Protein AF-A0A2V5SGX5-F1 (afdb_monomer)

Foldseek 3Di:
DDPPVVCVVVVVVVVVVVVVVCVVVVVQVVVVPPDPDDLCVVDPCCVCVPPPDDDDDDDPPDPPDDPVVVVVVCVVVVNPDDDDGDDD

Radius of gyration: 22.96 Å; Cα contacts (8 Å, |Δi|>4): 29; chains: 1; bounding box: 53×27×61 Å

Nearest PDB structures (foldseek):
  8k9e-assembly1_D  TM=9.408E-01  e=2.079E-03  Chloroflexus aurantiacus J-10-fl

pLDDT: mean 91.77, std 6.59, range [55.44, 98.56]

Sequence (88 aa):
FFTVPAFFPVMFELTVLFGAFAAFFAMLTMNGLPRWYHPMFNWERFTRATNDGFFLAIEARDPRFTETGVRELLEKSGGQHITIVHED

Mean predicted ali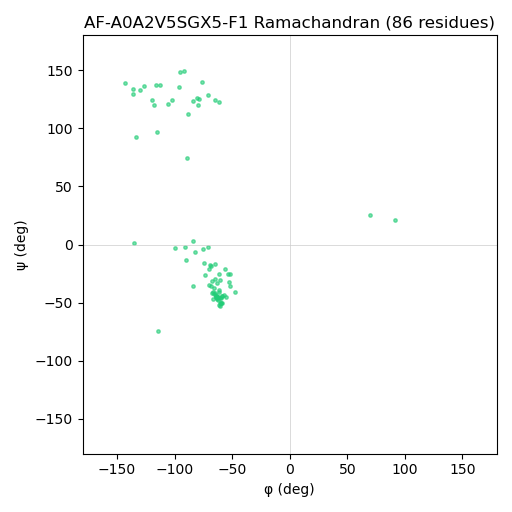gned error: 5.52 Å

Structure (mmCIF, N/CA/C/O backbone):
data_AF-A0A2V5SGX5-F1
#
_entry.id   AF-A0A2V5SGX5-F1
#
loop_
_atom_site.group_PDB
_atom_site.id
_atom_site.type_symbol
_atom_site.label_atom_id
_atom_site.label_alt_id
_atom_site.label_comp_id
_atom_site.label_asym_id
_atom_site.label_entity_id
_atom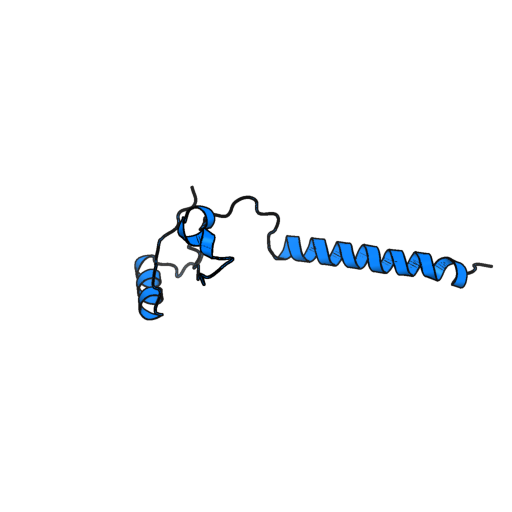_site.label_seq_id
_atom_site.pdbx_PDB_ins_code
_atom_site.Cartn_x
_atom_site.Cartn_y
_atom_site.Cartn_z
_atom_site.occupancy
_atom_site.B_iso_or_equiv
_atom_site.auth_seq_id
_atom_site.auth_comp_id
_atom_site.auth_asym_id
_atom_site.auth_atom_id
_atom_site.pdbx_PDB_model_num
ATOM 1 N N . PHE A 1 1 ? 33.537 -5.154 -35.358 1.00 55.44 1 PHE A N 1
ATOM 2 C CA . PHE A 1 1 ? 33.243 -3.846 -34.736 1.00 55.44 1 PHE A CA 1
ATOM 3 C C . PHE A 1 1 ? 31.823 -3.926 -34.181 1.00 55.44 1 PHE A C 1
ATOM 5 O O . PHE A 1 1 ? 30.943 -4.314 -34.938 1.00 55.44 1 PHE A O 1
ATOM 12 N N . PHE A 1 2 ? 31.595 -3.686 -32.886 1.00 73.31 2 PHE A N 1
ATOM 13 C CA . PHE A 1 2 ? 30.248 -3.746 -32.295 1.00 73.31 2 PHE A CA 1
ATOM 14 C C . PHE A 1 2 ? 29.470 -2.463 -32.623 1.00 73.31 2 PHE A C 1
ATOM 16 O O . PHE A 1 2 ? 29.942 -1.365 -32.337 1.00 73.31 2 PHE A O 1
ATOM 23 N N . THR A 1 3 ? 28.280 -2.582 -33.215 1.00 81.31 3 THR A N 1
ATOM 24 C CA . THR A 1 3 ? 27.421 -1.438 -33.564 1.00 81.31 3 THR A CA 1
ATOM 25 C C . THR A 1 3 ? 26.487 -1.088 -32.406 1.00 81.31 3 THR A C 1
ATOM 27 O O . THR A 1 3 ? 25.291 -1.364 -32.457 1.00 81.31 3 THR A O 1
ATOM 30 N N . VAL A 1 4 ? 27.029 -0.465 -31.356 1.00 82.25 4 VAL A N 1
ATOM 31 C CA . VAL A 1 4 ? 26.264 0.019 -30.185 1.00 82.25 4 VAL A CA 1
ATOM 32 C C . VAL A 1 4 ? 24.995 0.813 -30.564 1.00 82.25 4 VAL A C 1
ATOM 34 O O . VAL A 1 4 ? 23.953 0.542 -29.968 1.00 82.25 4 VAL A O 1
ATOM 37 N N . PRO A 1 5 ? 24.998 1.702 -31.584 1.00 88.44 5 PRO A N 1
ATOM 38 C CA . PRO A 1 5 ? 23.788 2.433 -31.978 1.00 88.44 5 PRO A CA 1
ATOM 39 C C . PRO A 1 5 ? 22.622 1.541 -32.427 1.00 88.44 5 PRO A C 1
ATOM 41 O O . PRO A 1 5 ? 21.469 1.898 -32.214 1.00 88.44 5 PRO A O 1
ATOM 44 N N . ALA A 1 6 ? 22.900 0.367 -33.007 1.00 89.25 6 ALA A N 1
ATOM 45 C CA . ALA A 1 6 ? 21.858 -0.557 -33.455 1.00 89.25 6 ALA A CA 1
ATOM 46 C C . ALA A 1 6 ? 21.160 -1.277 -32.284 1.00 89.25 6 ALA A C 1
ATOM 48 O O . ALA A 1 6 ? 20.001 -1.660 -32.405 1.00 89.25 6 ALA A O 1
ATOM 49 N N . PHE A 1 7 ? 21.844 -1.440 -31.146 1.00 90.88 7 PHE A N 1
ATOM 50 C CA . PHE A 1 7 ? 21.298 -2.101 -29.953 1.00 90.88 7 PHE A CA 1
ATOM 51 C C . PHE A 1 7 ? 20.592 -1.137 -28.993 1.00 90.88 7 PHE A C 1
ATOM 53 O O . PHE A 1 7 ? 19.877 -1.586 -28.098 1.00 90.88 7 PHE A O 1
ATOM 60 N N . PHE A 1 8 ? 20.775 0.175 -29.167 1.00 92.75 8 PHE A N 1
ATOM 61 C CA . PHE A 1 8 ? 20.224 1.192 -28.272 1.00 92.75 8 PHE A CA 1
ATOM 62 C C . PHE A 1 8 ? 18.699 1.092 -28.081 1.00 92.75 8 PHE A C 1
ATOM 64 O O . PHE A 1 8 ? 18.278 1.110 -26.924 1.00 92.75 8 PHE A O 1
ATOM 71 N N . PRO A 1 9 ? 17.870 0.902 -29.135 1.00 94.19 9 PRO A N 1
ATOM 72 C CA . PRO A 1 9 ? 16.427 0.751 -28.948 1.00 94.19 9 PRO A CA 1
ATOM 73 C C . PRO A 1 9 ? 16.079 -0.437 -28.045 1.00 94.19 9 PRO A C 1
ATOM 75 O O . PRO A 1 9 ? 15.299 -0.296 -27.115 1.00 94.19 9 PRO A O 1
ATOM 78 N N . VAL A 1 10 ? 16.726 -1.590 -28.244 1.00 95.19 10 VAL A N 1
ATOM 79 C CA . VAL A 1 10 ? 16.470 -2.797 -27.439 1.00 95.19 10 VAL A CA 1
ATOM 80 C C . VAL A 1 10 ? 16.893 -2.600 -25.982 1.00 95.19 10 VAL A C 1
ATOM 82 O O . VAL A 1 10 ? 16.164 -2.980 -25.071 1.00 95.19 10 VAL A O 1
ATOM 85 N N . MET A 1 11 ? 18.057 -1.989 -25.749 1.00 95.69 11 MET A N 1
ATOM 86 C CA . MET A 1 11 ? 18.550 -1.716 -24.395 1.00 95.69 11 MET A CA 1
ATOM 87 C C . MET A 1 11 ? 17.634 -0.747 -23.643 1.00 95.69 11 MET A C 1
ATOM 89 O O . MET A 1 11 ? 17.329 -0.991 -22.478 1.00 95.69 11 MET A O 1
ATOM 93 N N . PHE A 1 12 ? 17.172 0.315 -24.311 1.00 95.38 12 PHE A N 1
ATOM 94 C CA . PHE A 1 12 ? 16.221 1.267 -23.742 1.00 95.38 12 PHE A CA 1
ATOM 95 C C . PHE A 1 12 ? 14.925 0.570 -23.314 1.00 95.38 12 PHE A C 1
ATOM 97 O O . PHE A 1 12 ? 14.520 0.696 -22.158 1.00 95.38 12 PHE A O 1
ATOM 104 N N . GLU A 1 13 ? 14.326 -0.223 -24.206 1.00 97.50 13 GLU A N 1
ATOM 105 C CA . GLU A 1 13 ? 13.088 -0.951 -23.910 1.00 97.50 13 GLU A CA 1
ATOM 106 C C . GLU A 1 13 ? 13.267 -1.936 -22.748 1.00 97.50 13 GLU A C 1
ATOM 108 O O . GLU A 1 13 ? 12.414 -2.010 -21.868 1.00 97.50 13 GLU A O 1
ATOM 113 N N . LEU A 1 14 ? 14.398 -2.649 -22.670 1.00 98.00 14 LEU A N 1
ATOM 114 C CA . LEU A 1 14 ? 14.683 -3.546 -21.545 1.00 98.00 14 LEU A CA 1
ATOM 115 C C . LEU A 1 14 ? 14.828 -2.791 -20.221 1.00 98.00 14 LEU A C 1
ATOM 117 O O . LEU A 1 14 ? 14.310 -3.243 -19.202 1.00 98.00 14 LEU A O 1
ATOM 121 N N . THR A 1 15 ? 15.499 -1.637 -20.214 1.00 97.88 15 THR A N 1
ATOM 122 C CA . THR A 1 15 ? 15.603 -0.802 -19.011 1.00 97.88 15 THR A CA 1
ATOM 123 C C . THR A 1 15 ? 14.231 -0.315 -18.553 1.00 97.88 15 THR A C 1
ATOM 125 O O . THR A 1 15 ? 13.928 -0.405 -17.363 1.00 97.88 15 THR A O 1
ATOM 128 N N . VAL A 1 16 ? 13.387 0.157 -19.475 1.00 98.31 16 VAL A N 1
ATOM 129 C CA . VAL A 1 16 ? 12.022 0.597 -19.153 1.00 98.31 16 VAL A CA 1
ATOM 130 C C . VAL A 1 16 ? 11.179 -0.575 -18.651 1.00 98.31 16 VAL A C 1
ATOM 132 O O . VAL A 1 16 ? 10.526 -0.453 -17.615 1.00 98.31 16 VAL A O 1
ATOM 135 N N . LEU A 1 17 ? 11.239 -1.728 -19.321 1.00 98.31 17 LEU A N 1
ATOM 136 C CA . LEU A 1 17 ? 10.496 -2.931 -18.953 1.00 98.31 17 LEU A CA 1
ATOM 137 C C . LEU A 1 17 ? 10.869 -3.423 -17.549 1.00 98.31 17 LEU A C 1
ATOM 139 O O . LEU A 1 17 ? 9.991 -3.640 -16.712 1.00 98.31 17 LEU A O 1
ATOM 143 N N . PHE A 1 18 ? 12.166 -3.564 -17.261 1.00 98.38 18 PHE A N 1
ATOM 144 C CA . PHE A 1 18 ? 12.624 -3.989 -15.939 1.00 98.38 18 PHE A CA 1
ATOM 145 C C . PHE A 1 18 ? 12.354 -2.934 -14.868 1.00 98.38 18 PHE A C 1
ATOM 147 O O . PHE A 1 18 ? 11.988 -3.297 -13.753 1.00 98.38 18 PHE A O 1
ATOM 154 N N . GLY A 1 19 ? 12.467 -1.645 -15.199 1.00 98.56 19 GLY A N 1
ATOM 155 C CA . GLY A 1 19 ? 12.099 -0.555 -14.298 1.00 98.56 19 GLY A CA 1
ATOM 156 C C . GLY A 1 19 ? 10.619 -0.594 -13.914 1.00 98.56 19 GLY A C 1
ATOM 157 O O . GLY A 1 19 ? 10.289 -0.515 -12.732 1.00 98.56 19 GLY A O 1
ATOM 158 N N . ALA A 1 20 ? 9.729 -0.790 -14.891 1.00 98.56 20 ALA A N 1
ATOM 159 C CA . ALA A 1 20 ? 8.291 -0.893 -14.665 1.00 98.56 20 ALA A CA 1
ATOM 160 C C . ALA A 1 20 ? 7.930 -2.111 -13.801 1.00 98.56 20 ALA A C 1
ATOM 162 O O . ALA A 1 20 ? 7.184 -1.971 -12.830 1.00 98.56 20 ALA A O 1
ATOM 163 N N . PHE A 1 21 ? 8.495 -3.288 -14.093 1.00 98.56 21 PHE A N 1
ATOM 164 C CA . PHE A 1 21 ? 8.269 -4.479 -13.271 1.00 98.56 21 PHE A CA 1
ATOM 165 C C . PHE A 1 21 ? 8.819 -4.319 -11.856 1.00 98.56 21 PHE A C 1
ATOM 167 O O . PHE A 1 21 ? 8.116 -4.630 -10.897 1.00 98.56 21 PHE A O 1
ATOM 174 N N . ALA A 1 22 ? 10.041 -3.805 -11.704 1.00 98.06 22 ALA A N 1
ATOM 175 C CA . ALA A 1 22 ? 10.628 -3.574 -10.391 1.00 98.06 22 ALA A CA 1
ATOM 176 C C . ALA A 1 22 ? 9.767 -2.613 -9.563 1.00 98.06 22 ALA A C 1
ATOM 178 O O . ALA A 1 22 ? 9.452 -2.923 -8.419 1.00 98.06 22 ALA A O 1
ATOM 179 N N . ALA A 1 23 ? 9.320 -1.495 -10.146 1.00 98.12 23 ALA A N 1
ATOM 180 C CA . ALA A 1 23 ? 8.445 -0.542 -9.469 1.00 98.12 23 ALA A CA 1
ATOM 181 C C . ALA A 1 23 ? 7.095 -1.167 -9.078 1.00 98.12 23 ALA A C 1
ATOM 183 O O . ALA A 1 23 ? 6.651 -1.011 -7.940 1.00 98.12 23 ALA A O 1
ATOM 184 N N . PHE A 1 24 ? 6.466 -1.911 -9.992 1.00 98.19 24 PHE A N 1
ATOM 185 C CA . PHE A 1 24 ? 5.197 -2.591 -9.742 1.00 98.19 24 PHE A CA 1
ATOM 186 C C . PHE A 1 24 ? 5.311 -3.613 -8.603 1.00 98.19 24 PHE A C 1
ATOM 188 O O . PHE A 1 24 ? 4.564 -3.539 -7.628 1.00 98.19 24 PHE A O 1
ATOM 195 N N . PHE A 1 25 ? 6.278 -4.532 -8.675 1.00 97.94 25 PHE A N 1
ATOM 196 C CA . PHE A 1 25 ? 6.445 -5.574 -7.659 1.00 97.94 25 PHE A CA 1
ATOM 197 C C . PHE A 1 25 ? 6.956 -5.026 -6.323 1.00 97.94 25 PHE A C 1
ATOM 199 O O . PHE A 1 25 ? 6.529 -5.509 -5.271 1.00 97.94 25 PHE A O 1
ATOM 206 N N . ALA A 1 26 ? 7.816 -4.003 -6.334 1.00 97.88 26 ALA A N 1
ATOM 207 C CA . ALA A 1 26 ? 8.257 -3.333 -5.115 1.00 97.88 26 ALA A CA 1
ATOM 208 C C . ALA A 1 26 ? 7.082 -2.662 -4.401 1.00 97.88 26 ALA A C 1
ATOM 210 O O . ALA A 1 26 ? 6.903 -2.876 -3.206 1.00 97.88 26 ALA A O 1
ATOM 211 N N . MET A 1 27 ? 6.240 -1.920 -5.130 1.00 98.00 27 MET A N 1
ATOM 212 C CA . MET A 1 27 ? 5.052 -1.280 -4.563 1.00 98.00 27 MET A CA 1
ATOM 213 C C . MET A 1 27 ? 4.107 -2.307 -3.934 1.00 98.00 27 MET A C 1
ATOM 215 O O . MET A 1 27 ? 3.653 -2.103 -2.810 1.00 98.00 27 MET A O 1
ATOM 219 N N . LEU A 1 28 ? 3.859 -3.436 -4.608 1.00 97.50 28 LEU A N 1
ATOM 220 C CA . LEU A 1 28 ? 3.038 -4.507 -4.043 1.00 97.50 28 LEU A CA 1
ATOM 221 C C . LEU A 1 28 ? 3.656 -5.066 -2.757 1.00 97.50 28 LEU A C 1
ATOM 223 O O . LEU A 1 28 ? 2.999 -5.082 -1.720 1.00 97.50 28 LEU A O 1
ATOM 227 N N . THR A 1 29 ? 4.935 -5.444 -2.798 1.00 96.06 29 THR A N 1
ATOM 228 C CA . THR A 1 29 ? 5.617 -6.086 -1.663 1.00 96.06 29 THR A CA 1
ATOM 229 C C . THR A 1 29 ? 5.715 -5.153 -0.458 1.00 96.06 29 THR A C 1
ATOM 231 O O . THR A 1 29 ? 5.421 -5.556 0.664 1.00 96.06 29 THR A O 1
ATOM 234 N N . MET A 1 30 ? 6.087 -3.890 -0.679 1.00 97.19 30 MET A N 1
ATOM 235 C CA . MET A 1 30 ? 6.242 -2.896 0.386 1.00 97.19 30 MET A CA 1
ATOM 236 C C . MET A 1 30 ? 4.909 -2.523 1.038 1.00 97.19 30 MET A C 1
ATOM 238 O O . MET A 1 30 ? 4.878 -2.262 2.236 1.00 97.19 30 MET A O 1
ATOM 242 N N . ASN A 1 31 ? 3.810 -2.549 0.280 1.00 95.56 31 ASN A N 1
ATOM 243 C CA . ASN A 1 31 ? 2.464 -2.349 0.820 1.00 95.56 31 ASN A CA 1
ATOM 244 C C . ASN A 1 31 ? 1.847 -3.636 1.403 1.00 95.56 31 ASN A C 1
ATOM 246 O O . ASN A 1 31 ? 0.692 -3.621 1.823 1.00 95.56 31 ASN A O 1
ATOM 250 N N . GLY A 1 32 ? 2.580 -4.758 1.424 1.00 93.44 32 GLY A N 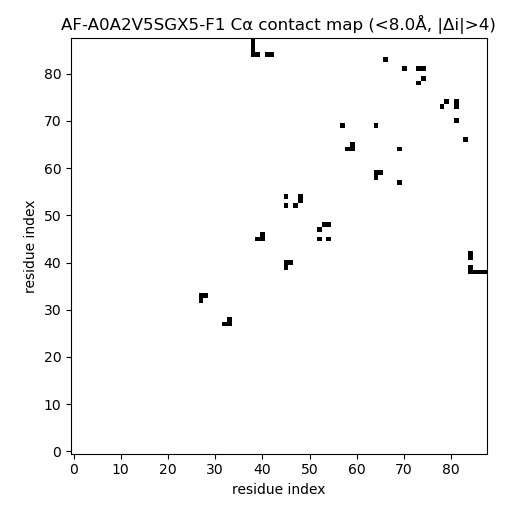1
ATOM 251 C CA . GLY A 1 32 ? 2.080 -6.037 1.934 1.00 93.44 32 GLY A CA 1
ATOM 252 C C . GLY A 1 32 ? 1.002 -6.680 1.054 1.00 93.44 32 GLY A C 1
ATOM 253 O O . GLY A 1 32 ? 0.172 -7.437 1.553 1.00 93.44 32 GLY A O 1
ATOM 254 N N . LEU A 1 33 ? 0.992 -6.369 -0.243 1.00 95.06 33 LEU A N 1
ATOM 255 C CA . LEU A 1 33 ? 0.126 -6.970 -1.255 1.00 95.06 33 LEU A CA 1
ATOM 256 C C . LEU A 1 33 ? 0.865 -8.118 -1.975 1.00 95.06 33 LEU A C 1
ATOM 258 O O . LEU A 1 33 ? 2.079 -8.033 -2.167 1.00 95.06 33 LEU A O 1
ATOM 262 N N . PRO A 1 34 ? 0.168 -9.171 -2.442 1.00 91.44 34 PRO A N 1
ATOM 263 C CA . PRO A 1 34 ? -1.278 -9.385 -2.401 1.00 91.44 34 PRO A CA 1
ATOM 264 C C . PRO A 1 34 ? -1.749 -9.903 -1.037 1.00 91.44 34 PRO A C 1
ATOM 266 O O . PRO A 1 34 ? -1.298 -10.940 -0.555 1.00 91.44 34 PRO A O 1
ATOM 269 N N . ARG A 1 35 ? -2.717 -9.207 -0.439 1.00 90.88 35 ARG A N 1
ATOM 270 C CA . ARG A 1 35 ? -3.382 -9.632 0.793 1.00 90.88 35 ARG A CA 1
ATOM 271 C C . ARG A 1 35 ? -4.844 -9.914 0.487 1.00 90.88 35 ARG A C 1
ATOM 273 O O . ARG A 1 35 ? -5.656 -9.000 0.423 1.00 90.88 35 ARG A O 1
ATOM 280 N N . TRP A 1 36 ? -5.155 -11.188 0.267 1.00 88.50 36 TRP A N 1
ATOM 281 C CA . TRP A 1 36 ? -6.497 -11.635 -0.124 1.00 88.50 36 TRP A CA 1
ATOM 282 C C . TRP A 1 36 ? -7.548 -11.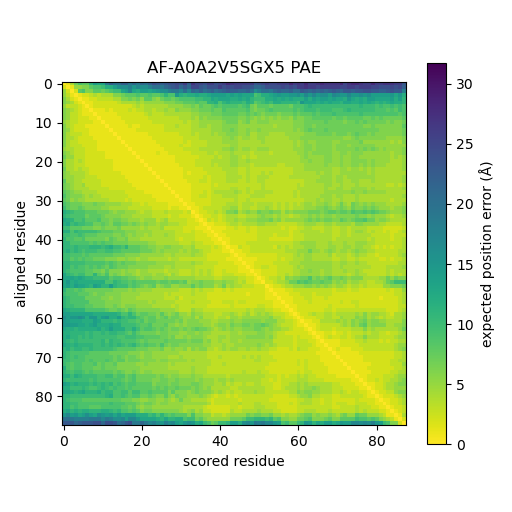387 0.957 1.00 88.50 36 TRP A C 1
ATOM 284 O O . TRP A 1 36 ? -8.711 -11.163 0.640 1.00 88.50 36 TRP A O 1
ATOM 294 N N . TYR A 1 37 ? -7.131 -11.404 2.224 1.00 90.75 37 TYR A N 1
ATOM 295 C CA . TYR A 1 37 ? -8.005 -11.176 3.363 1.00 90.75 37 TYR A CA 1
ATOM 296 C C . TYR A 1 37 ? -7.359 -10.245 4.393 1.00 90.75 37 TYR A C 1
ATOM 298 O O . TYR A 1 37 ? -6.189 -10.395 4.767 1.00 90.75 37 TYR A O 1
ATOM 306 N N . HIS A 1 38 ? -8.142 -9.271 4.850 1.00 90.88 38 HIS A N 1
ATOM 307 C CA . HIS A 1 38 ? -7.798 -8.350 5.922 1.00 90.88 38 HIS A CA 1
ATOM 308 C C . HIS A 1 38 ? -8.960 -8.326 6.931 1.00 90.88 38 HIS A C 1
ATOM 310 O O . HIS A 1 38 ? -10.091 -8.141 6.486 1.00 90.88 38 HIS A O 1
ATOM 316 N N . PRO A 1 39 ? -8.723 -8.425 8.258 1.00 91.25 39 PRO A N 1
ATOM 317 C CA . PRO A 1 39 ? -9.793 -8.473 9.270 1.00 91.25 39 PRO A CA 1
ATOM 318 C C . PRO A 1 39 ? -10.811 -7.327 9.176 1.00 91.25 39 PRO A C 1
ATOM 320 O O . PRO A 1 39 ? -11.996 -7.509 9.412 1.00 91.25 39 PRO A O 1
ATOM 323 N N . MET A 1 40 ? -10.365 -6.143 8.744 1.00 90.75 40 MET A N 1
ATOM 324 C CA . MET A 1 40 ? -11.228 -4.983 8.454 1.00 90.75 40 MET A CA 1
ATOM 325 C C . MET A 1 40 ? -12.400 -5.275 7.50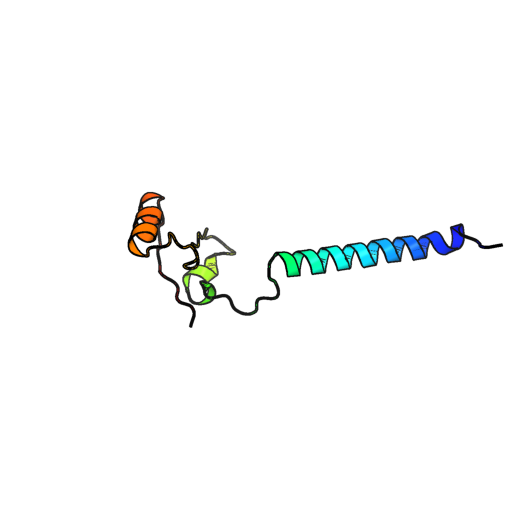2 1.00 90.75 40 MET A C 1
ATOM 327 O O . MET A 1 40 ? -13.409 -4.578 7.571 1.00 90.75 40 MET A O 1
ATOM 331 N N . PHE A 1 41 ? -12.301 -6.291 6.640 1.00 90.38 41 PHE A N 1
ATOM 332 C CA . PHE A 1 41 ? -13.390 -6.689 5.748 1.00 90.38 41 PHE A CA 1
ATOM 333 C C . PHE A 1 41 ? -14.594 -7.296 6.488 1.00 90.38 41 PHE A C 1
ATOM 335 O O . PHE A 1 41 ? -15.692 -7.271 5.941 1.00 90.38 41 PHE A O 1
ATOM 342 N N . ASN A 1 42 ? -14.430 -7.752 7.735 1.00 89.50 42 ASN A N 1
ATOM 343 C CA . ASN A 1 42 ? -15.533 -8.254 8.565 1.00 89.50 42 ASN A CA 1
ATOM 344 C C . ASN A 1 42 ? -16.507 -7.163 9.006 1.00 89.50 42 ASN A C 1
ATOM 346 O O . ASN A 1 42 ? -17.626 -7.444 9.434 1.00 89.50 42 ASN A O 1
ATOM 350 N N . TRP A 1 43 ? -16.096 -5.899 8.924 1.00 90.56 43 TRP A N 1
ATOM 351 C CA . TRP A 1 43 ? -16.951 -4.796 9.309 1.00 90.56 43 TRP A CA 1
ATOM 352 C C . TRP A 1 43 ? -17.800 -4.336 8.126 1.00 90.56 43 TRP A C 1
ATOM 354 O O . TRP A 1 43 ? -17.292 -3.735 7.184 1.00 90.56 43 TRP A O 1
ATOM 364 N N . GLU A 1 44 ? -19.117 -4.541 8.199 1.00 88.44 44 GLU A N 1
ATOM 365 C CA . GLU A 1 44 ? -20.061 -4.222 7.114 1.00 88.44 44 GLU A CA 1
ATOM 366 C C . GLU A 1 44 ? -19.928 -2.777 6.589 1.00 88.44 44 GLU A C 1
ATOM 368 O O . GLU A 1 44 ? -20.011 -2.519 5.385 1.00 88.44 44 GLU A O 1
ATOM 373 N N . ARG A 1 45 ? -19.638 -1.817 7.479 1.00 88.88 45 ARG A N 1
ATOM 374 C CA . ARG A 1 45 ? -19.452 -0.404 7.108 1.00 88.88 45 ARG A CA 1
ATOM 375 C C . ARG A 1 45 ? -18.177 -0.142 6.312 1.00 88.88 45 ARG A C 1
ATOM 377 O O . ARG A 1 45 ? -18.125 0.867 5.613 1.00 88.88 45 ARG A O 1
ATOM 384 N N . PHE A 1 46 ? -17.181 -1.023 6.376 1.00 92.06 46 PHE A N 1
ATOM 385 C CA . PHE A 1 46 ? -15.917 -0.873 5.657 1.00 92.06 46 PHE A CA 1
ATOM 386 C C . PHE A 1 46 ? -16.089 -0.924 4.130 1.00 92.06 46 PHE A C 1
ATOM 388 O O . PHE A 1 46 ? -15.252 -0.402 3.401 1.00 92.06 46 PHE A O 1
ATOM 395 N N . THR A 1 47 ? -17.221 -1.426 3.628 1.00 91.06 47 THR A N 1
ATOM 396 C CA . THR A 1 47 ? -17.614 -1.309 2.209 1.00 91.06 47 THR A CA 1
ATOM 397 C C . THR A 1 47 ? -17.609 0.137 1.690 1.00 91.06 47 THR A C 1
ATOM 399 O O . THR A 1 47 ? -17.396 0.370 0.502 1.00 91.06 47 THR A O 1
ATOM 402 N N . ARG A 1 48 ? -17.780 1.126 2.577 1.00 91.88 48 ARG A N 1
ATOM 403 C CA . ARG A 1 48 ? -17.743 2.561 2.255 1.00 91.88 48 ARG A CA 1
ATOM 404 C C . ARG A 1 48 ? -16.333 3.156 2.188 1.00 91.88 48 ARG A C 1
ATOM 406 O O . ARG A 1 48 ? -16.201 4.309 1.782 1.00 91.88 48 ARG A O 1
ATOM 413 N N . ALA A 1 49 ? -15.286 2.405 2.547 1.00 92.19 49 ALA A N 1
ATOM 414 C CA . ALA A 1 49 ? -13.906 2.906 2.639 1.00 92.19 49 ALA A CA 1
ATOM 415 C C . ALA A 1 49 ? -13.337 3.427 1.313 1.00 92.19 49 ALA A C 1
ATOM 417 O O . ALA A 1 49 ? -12.454 4.278 1.316 1.00 92.19 49 ALA A O 1
ATOM 418 N N . THR A 1 50 ? -13.847 2.945 0.181 1.00 93.00 50 THR A N 1
ATOM 419 C CA . THR A 1 50 ? -13.414 3.381 -1.158 1.00 93.00 50 THR A CA 1
ATOM 420 C C . THR A 1 50 ? -14.367 4.399 -1.792 1.00 93.00 50 THR A C 1
ATOM 422 O O . THR A 1 50 ? -14.098 4.876 -2.889 1.00 93.00 50 THR A O 1
ATOM 425 N N . ASN A 1 51 ? -15.481 4.732 -1.135 1.00 91.44 51 ASN A N 1
ATOM 426 C CA . ASN A 1 51 ? -16.510 5.595 -1.710 1.00 91.44 51 ASN A CA 1
ATOM 427 C C . ASN A 1 51 ? -16.632 6.922 -0.951 1.00 91.44 51 ASN A C 1
ATOM 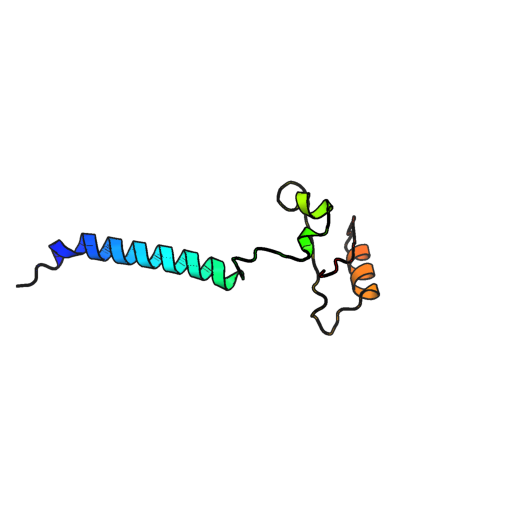429 O O . ASN A 1 51 ? -16.188 7.957 -1.436 1.00 91.44 51 ASN A O 1
ATOM 433 N N . ASP A 1 52 ? -17.224 6.893 0.244 1.00 91.25 52 ASP A N 1
ATOM 434 C CA . ASP A 1 52 ? -17.681 8.093 0.951 1.00 91.25 52 ASP A CA 1
ATOM 435 C C . ASP A 1 52 ? -17.326 8.121 2.449 1.00 91.25 52 ASP A C 1
ATOM 437 O O . ASP A 1 52 ? -17.683 9.069 3.149 1.00 91.25 52 ASP A O 1
ATOM 441 N N . GLY A 1 53 ? -16.633 7.099 2.963 1.00 87.88 53 GLY A N 1
ATOM 442 C CA . GLY A 1 53 ? -16.241 7.007 4.369 1.00 87.88 53 GLY A CA 1
ATOM 443 C C . GLY A 1 53 ? -14.733 7.119 4.588 1.00 87.88 53 GLY A C 1
ATOM 444 O O . GLY A 1 53 ? -13.948 6.475 3.897 1.00 87.88 53 GLY A O 1
ATOM 445 N N . PHE A 1 54 ? -14.335 7.877 5.612 1.00 91.94 54 PHE A N 1
ATOM 446 C CA . PHE A 1 54 ? -12.973 7.859 6.147 1.00 91.94 54 PHE A CA 1
ATOM 447 C C . PHE A 1 54 ? -12.901 6.920 7.346 1.00 91.94 54 PHE A C 1
ATOM 449 O O . PHE A 1 54 ? -13.762 6.953 8.226 1.00 91.94 54 PHE A O 1
ATOM 456 N N . PHE A 1 55 ? -11.856 6.100 7.382 1.00 93.19 55 PHE A N 1
ATOM 457 C CA . PHE A 1 55 ? -11.668 5.078 8.401 1.00 93.19 55 PHE A CA 1
ATOM 458 C C . PHE A 1 55 ? -10.298 5.240 9.046 1.00 93.19 55 PHE A C 1
ATOM 460 O O . PHE A 1 55 ? -9.299 5.444 8.360 1.00 93.19 55 PHE A O 1
ATOM 467 N N . LEU A 1 56 ? -10.265 5.128 10.370 1.00 93.00 56 LEU A N 1
ATOM 468 C CA . LEU A 1 56 ? -9.044 5.069 11.157 1.00 93.00 56 LEU A CA 1
ATOM 469 C C . LEU A 1 56 ? -9.047 3.738 11.904 1.00 93.00 56 LEU A C 1
ATOM 471 O O . LEU A 1 56 ? -9.998 3.436 12.622 1.00 93.00 56 LEU A O 1
ATOM 475 N N . ALA A 1 57 ? -7.994 2.951 11.715 1.00 92.25 57 ALA A N 1
ATOM 476 C CA . ALA A 1 57 ? -7.803 1.680 12.395 1.00 92.25 57 ALA A CA 1
ATOM 477 C C . ALA A 1 57 ? -6.558 1.766 13.275 1.00 92.25 57 ALA A C 1
ATOM 479 O O . ALA A 1 57 ? -5.532 2.307 12.862 1.00 92.25 57 ALA A O 1
ATOM 480 N N . ILE A 1 58 ? -6.661 1.232 14.488 1.00 93.50 58 ILE A N 1
ATOM 481 C CA . ILE A 1 58 ? -5.540 1.083 15.413 1.00 93.50 58 ILE A CA 1
ATOM 482 C C . ILE A 1 58 ? -5.379 -0.414 15.650 1.00 93.50 58 ILE A C 1
ATOM 484 O O . ILE A 1 58 ? -6.315 -1.075 16.097 1.00 93.50 58 ILE A O 1
ATOM 488 N N . GLU A 1 59 ? -4.212 -0.952 15.308 1.00 91.56 59 GLU A N 1
ATOM 489 C CA . GLU A 1 59 ? -3.933 -2.374 15.484 1.00 91.56 59 GLU A CA 1
ATOM 490 C C . GLU A 1 59 ? -3.658 -2.707 16.954 1.00 91.56 59 GLU A C 1
ATOM 492 O O . GLU A 1 59 ? -2.919 -2.003 17.642 1.00 91.56 59 GLU A O 1
ATOM 497 N N . ALA A 1 60 ? -4.174 -3.850 17.410 1.00 90.50 60 ALA A N 1
ATOM 498 C CA . ALA A 1 60 ? -3.965 -4.342 18.773 1.00 90.50 60 ALA A CA 1
ATOM 499 C C . ALA A 1 60 ? -2.527 -4.829 19.056 1.00 90.50 60 ALA A C 1
ATOM 501 O O . ALA A 1 60 ? -2.219 -5.239 20.170 1.00 90.50 60 ALA A O 1
ATOM 502 N N . ARG A 1 61 ? -1.637 -4.806 18.052 1.00 88.38 61 ARG A N 1
ATOM 503 C CA . ARG A 1 61 ? -0.234 -5.242 18.170 1.00 88.38 61 ARG A CA 1
ATOM 504 C C . ARG A 1 61 ? 0.649 -4.249 18.934 1.00 88.38 61 ARG A C 1
ATOM 506 O O . ARG A 1 61 ? 1.755 -4.613 19.326 1.00 88.38 61 ARG A O 1
ATOM 513 N N . ASP A 1 62 ? 0.197 -3.009 19.125 1.00 91.00 62 ASP A N 1
ATOM 514 C CA . ASP A 1 62 ? 0.929 -1.998 19.895 1.00 91.00 62 ASP A CA 1
ATOM 515 C C . ASP A 1 62 ? 0.916 -2.349 21.402 1.00 91.00 62 ASP A C 1
ATOM 517 O O . ASP A 1 62 ? -0.161 -2.540 21.967 1.00 91.00 62 ASP A O 1
ATOM 521 N N . PRO A 1 63 ? 2.068 -2.380 22.104 1.00 90.88 63 PRO A N 1
ATOM 522 C CA . PRO A 1 63 ? 2.125 -2.593 23.555 1.00 90.88 63 PRO A CA 1
ATOM 523 C C . PRO A 1 63 ? 1.304 -1.605 24.399 1.00 90.88 63 PRO A C 1
ATOM 525 O O . PRO A 1 63 ? 1.008 -1.886 25.558 1.00 90.88 63 PRO A O 1
ATOM 528 N N . ARG A 1 64 ? 0.976 -0.426 23.859 1.00 90.12 64 ARG A N 1
ATOM 529 C CA . ARG A 1 64 ? 0.147 0.595 24.521 1.00 90.12 64 ARG A CA 1
ATOM 530 C C . ARG A 1 64 ? -1.338 0.451 24.204 1.00 90.12 64 ARG A C 1
ATOM 532 O O . ARG A 1 64 ? -2.143 1.239 24.704 1.00 90.12 64 ARG A O 1
ATOM 539 N N . PHE A 1 65 ? -1.706 -0.511 23.364 1.00 92.06 65 PHE A N 1
ATOM 540 C CA . PHE A 1 65 ? -3.092 -0.745 23.012 1.00 92.06 65 PHE A CA 1
ATOM 541 C C . PHE A 1 65 ? -3.882 -1.197 24.243 1.00 92.06 65 PHE A C 1
ATOM 543 O O . PHE A 1 65 ? -3.561 -2.185 24.900 1.00 92.06 65 PHE A O 1
ATOM 550 N N . THR A 1 66 ? -4.950 -0.464 24.539 1.00 92.31 66 THR A N 1
ATOM 551 C CA . THR A 1 66 ? -5.971 -0.848 25.514 1.00 92.31 66 THR A CA 1
ATOM 552 C C . THR A 1 66 ? -7.327 -0.552 24.896 1.00 92.31 66 THR A C 1
ATOM 554 O O . THR A 1 66 ? -7.544 0.549 24.393 1.00 92.31 66 THR A O 1
ATOM 557 N N . GLU A 1 67 ? -8.245 -1.518 24.909 1.00 89.88 67 GLU A N 1
ATOM 558 C CA . GLU A 1 67 ? -9.542 -1.368 24.232 1.00 89.88 67 GLU A CA 1
ATOM 559 C C . GLU A 1 67 ? -10.318 -0.146 24.735 1.00 89.88 67 GLU A C 1
ATOM 561 O O . GLU A 1 67 ? -10.852 0.635 23.948 1.00 89.88 67 GLU A O 1
ATOM 566 N N . THR A 1 68 ? -10.332 0.056 26.054 1.00 91.81 68 THR A N 1
ATOM 567 C CA . THR A 1 68 ? -11.008 1.185 26.699 1.00 91.81 68 THR A CA 1
ATOM 568 C C . THR A 1 68 ? -10.347 2.520 26.363 1.00 91.81 68 THR A C 1
ATOM 570 O O . THR A 1 68 ? -11.042 3.458 25.978 1.00 91.81 68 THR A O 1
ATOM 573 N N . GLY A 1 69 ? -9.017 2.604 26.451 1.00 92.75 69 GLY A N 1
ATOM 574 C CA . GLY A 1 69 ? -8.275 3.836 26.182 1.00 92.75 69 GLY A CA 1
ATOM 575 C C . GLY A 1 69 ? -8.338 4.258 24.716 1.00 92.75 69 GLY A C 1
ATOM 576 O O . GLY A 1 69 ? -8.539 5.434 24.417 1.00 92.75 69 GLY A O 1
ATOM 577 N N . VAL A 1 70 ? -8.226 3.303 23.789 1.00 94.31 70 VAL A N 1
ATOM 578 C CA . VAL A 1 70 ? -8.357 3.568 22.3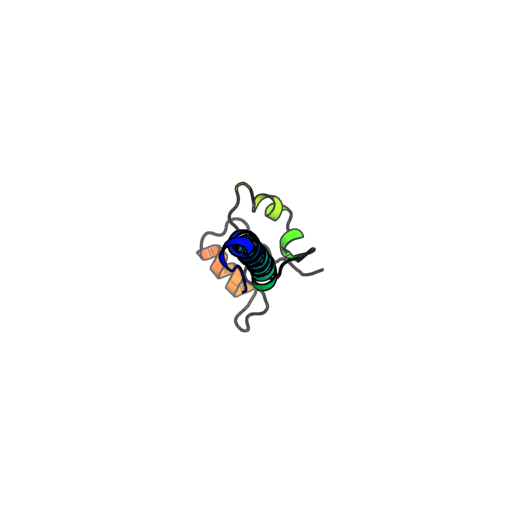49 1.00 94.31 70 VAL A CA 1
ATOM 579 C C . VAL A 1 70 ? -9.778 3.998 22.001 1.00 94.31 70 VAL A C 1
ATOM 581 O O . VAL A 1 70 ? -9.956 4.942 21.232 1.00 94.31 70 VAL A O 1
ATOM 584 N N . ARG A 1 71 ? -10.795 3.358 22.590 1.00 92.56 71 ARG A N 1
ATOM 585 C CA . ARG A 1 71 ? -12.187 3.764 22.389 1.00 92.56 71 ARG A CA 1
ATOM 586 C C . ARG A 1 71 ? -12.420 5.201 22.846 1.00 92.56 71 ARG A C 1
ATOM 588 O O . ARG A 1 71 ? -12.930 5.997 22.066 1.00 92.56 71 ARG A O 1
ATOM 595 N N . GLU A 1 72 ? -11.993 5.546 24.057 1.00 94.06 72 GLU A N 1
ATOM 596 C CA . GLU A 1 72 ? -12.137 6.902 24.594 1.00 94.06 72 GLU A CA 1
ATOM 597 C C . GLU A 1 72 ? -11.372 7.937 23.748 1.00 94.06 72 GLU A C 1
ATOM 599 O O . GLU A 1 72 ? -11.875 9.033 23.495 1.00 94.06 72 GLU A O 1
ATOM 604 N N . LEU A 1 73 ? -10.172 7.591 23.269 1.00 94.38 73 LEU A N 1
ATOM 605 C CA . LEU A 1 73 ? -9.394 8.438 22.365 1.00 94.38 73 LEU A CA 1
ATOM 606 C C . LEU A 1 73 ? -10.159 8.718 21.065 1.00 94.38 73 LEU A C 1
ATOM 608 O O . LEU A 1 73 ? -10.293 9.875 20.672 1.00 94.38 73 LEU A O 1
ATOM 612 N N . LEU A 1 74 ? -10.681 7.674 20.418 1.00 94.50 74 LEU A N 1
ATOM 613 C CA . LEU A 1 74 ? -11.424 7.795 19.164 1.00 94.50 74 LEU A CA 1
ATOM 614 C C . LEU A 1 74 ? -12.739 8.565 19.349 1.00 94.50 74 LEU A C 1
ATOM 616 O O . LEU A 1 74 ? -13.095 9.369 18.486 1.00 94.50 74 LEU A O 1
ATOM 620 N N . GLU A 1 75 ? -13.429 8.375 20.478 1.00 94.12 75 GLU A N 1
ATOM 621 C CA . GLU A 1 75 ? -14.629 9.142 20.834 1.00 94.12 75 GLU A CA 1
ATOM 622 C C . GLU A 1 75 ? -14.296 10.632 20.982 1.00 94.12 75 GLU A C 1
ATOM 624 O O . GLU A 1 75 ? -14.948 11.479 20.368 1.00 94.12 75 GLU A O 1
ATOM 629 N N . LYS A 1 76 ? -13.222 10.966 21.709 1.00 95.62 76 LYS A N 1
ATOM 630 C CA . LYS A 1 76 ? -12.749 12.353 21.867 1.00 95.62 76 LYS A CA 1
ATOM 631 C C . LYS A 1 76 ? -12.303 12.988 20.551 1.00 95.62 76 LYS A C 1
ATOM 633 O O . LYS A 1 76 ? -12.469 14.191 20.374 1.00 95.62 76 LYS A O 1
ATOM 638 N N . SER A 1 77 ? -11.751 12.205 19.626 1.00 94.44 77 SER A N 1
ATOM 639 C CA . SER A 1 77 ? -11.363 12.672 18.289 1.00 94.44 77 SER A CA 1
ATOM 640 C C . SER A 1 77 ? -12.547 12.883 17.333 1.00 94.44 77 SER A C 1
ATOM 642 O O . SER A 1 77 ? -12.335 13.363 16.222 1.00 94.44 77 SER A O 1
ATOM 644 N N . GLY A 1 78 ? -13.782 12.561 17.740 1.00 94.12 78 GLY A N 1
ATOM 645 C CA . GLY A 1 78 ? -14.986 12.742 16.921 1.00 94.12 78 GLY A CA 1
ATOM 646 C C . GLY A 1 78 ? -15.363 11.529 16.064 1.00 94.12 78 GLY A C 1
ATOM 647 O O . GLY A 1 78 ? -16.083 11.674 15.074 1.00 94.12 78 GLY A O 1
ATOM 648 N N . GLY A 1 79 ? -14.887 10.330 16.413 1.00 92.12 79 GLY A N 1
ATOM 649 C CA . GLY A 1 79 ? -15.265 9.089 15.742 1.00 92.12 79 GLY A CA 1
ATOM 650 C C . GLY A 1 79 ? -16.767 8.807 15.861 1.00 92.12 79 GLY A C 1
ATOM 651 O O . GLY A 1 79 ? -17.302 8.703 16.959 1.00 92.12 79 GLY A O 1
ATOM 652 N N . GLN A 1 80 ? -17.457 8.660 14.726 1.00 90.31 80 GLN A N 1
ATOM 653 C CA . GLN A 1 80 ? -18.915 8.450 14.699 1.00 90.31 80 GLN A CA 1
ATOM 654 C C . GLN A 1 80 ? -19.325 6.985 14.900 1.00 90.31 80 GLN A C 1
ATOM 656 O O . GLN A 1 80 ? -20.358 6.688 15.497 1.00 90.31 80 GLN A O 1
ATOM 661 N N . HIS A 1 81 ? -18.533 6.056 14.367 1.00 90.00 81 HIS A N 1
ATOM 662 C CA . HIS A 1 81 ? -18.826 4.627 14.383 1.00 90.00 81 HIS A CA 1
ATOM 663 C C . HIS A 1 81 ? -17.574 3.873 14.820 1.00 90.00 81 HIS A C 1
ATOM 665 O O . HIS A 1 81 ? -16.715 3.565 14.000 1.00 90.00 81 HIS A O 1
ATOM 671 N N . ILE A 1 82 ? -17.461 3.619 16.125 1.00 92.88 82 ILE A N 1
ATOM 672 C CA . ILE A 1 82 ? -16.301 2.957 16.729 1.00 92.88 82 ILE A CA 1
ATOM 673 C C . ILE A 1 82 ? -16.673 1.506 17.016 1.00 92.88 82 ILE A C 1
ATOM 675 O O . ILE A 1 82 ? -17.679 1.224 17.669 1.00 92.88 82 ILE A O 1
ATOM 679 N N . THR A 1 83 ? -15.894 0.573 16.480 1.00 91.50 83 THR A N 1
ATOM 680 C CA . THR A 1 83 ? -16.145 -0.866 16.583 1.00 91.50 83 THR A CA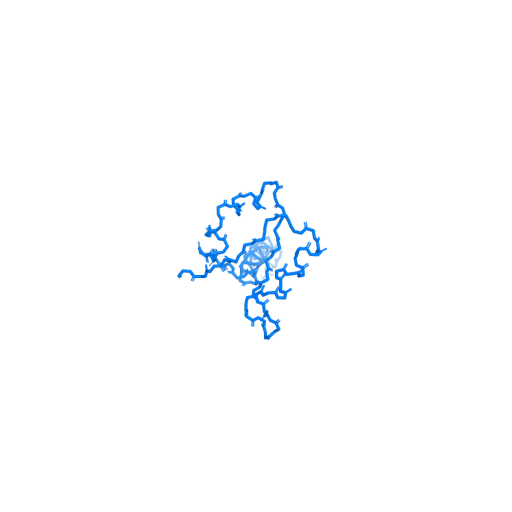 1
ATOM 681 C C . THR A 1 83 ? -14.820 -1.594 16.739 1.00 91.50 83 THR A C 1
ATOM 683 O O . THR A 1 83 ? -13.836 -1.239 16.095 1.00 91.50 83 THR A O 1
ATOM 686 N N . ILE A 1 84 ? -14.804 -2.598 17.613 1.00 91.56 84 ILE A N 1
ATOM 687 C CA . ILE A 1 84 ? -13.676 -3.516 17.748 1.00 91.56 84 ILE A CA 1
ATOM 688 C C . ILE A 1 84 ? -13.852 -4.589 16.675 1.00 91.56 84 ILE A C 1
ATOM 690 O O . ILE A 1 84 ? -14.906 -5.218 16.596 1.00 91.56 84 ILE A O 1
ATOM 694 N N . VAL A 1 85 ? -12.843 -4.750 15.824 1.00 91.50 85 VAL A N 1
ATOM 695 C CA . VAL A 1 85 ? -12.831 -5.751 14.755 1.00 91.50 85 VAL A CA 1
ATOM 696 C C . VAL A 1 85 ? -11.888 -6.868 15.177 1.00 91.50 85 VAL A C 1
ATOM 698 O O . VAL A 1 85 ? -10.712 -6.616 15.437 1.00 91.50 85 VAL A O 1
ATOM 701 N N . HIS A 1 86 ? -12.413 -8.086 15.263 1.00 86.25 86 HIS A N 1
ATOM 702 C CA . HIS A 1 86 ? -11.632 -9.275 15.583 1.00 86.25 86 HIS A CA 1
ATOM 703 C C . HIS A 1 86 ? -11.128 -9.947 14.301 1.00 86.25 86 HIS A C 1
ATOM 705 O O . HIS A 1 86 ? -11.749 -9.849 13.241 1.00 86.25 86 HIS A O 1
ATOM 711 N N . GLU A 1 87 ? -9.968 -10.589 14.405 1.00 79.75 87 GLU A N 1
ATOM 712 C CA . GLU A 1 87 ? -9.475 -1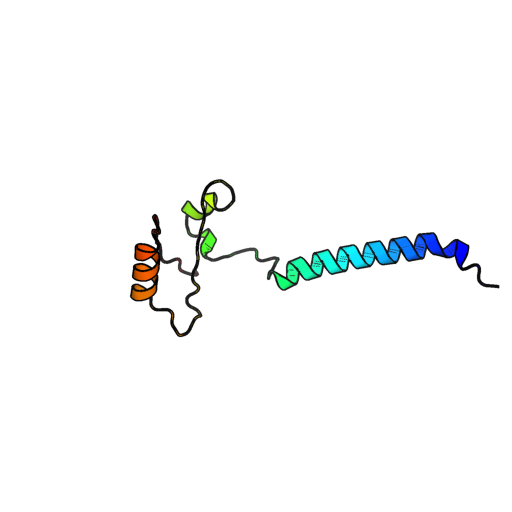1.528 13.399 1.00 79.75 87 GLU A CA 1
ATOM 713 C C . GLU A 1 87 ? -10.203 -12.858 13.652 1.00 79.75 87 GLU A C 1
ATOM 715 O O . GLU A 1 87 ? -10.161 -13.354 14.779 1.00 79.75 87 GLU A O 1
ATOM 720 N N . ASP A 1 88 ? -10.951 -13.348 12.658 1.00 62.75 88 ASP A N 1
ATOM 721 C CA . ASP A 1 88 ? -11.632 -14.656 12.716 1.00 62.75 88 ASP A CA 1
ATOM 722 C C . ASP A 1 88 ? -10.641 -15.825 12.611 1.00 62.75 88 ASP A C 1
ATOM 724 O O . ASP A 1 88 ? -9.652 -15.697 11.847 1.00 62.75 88 ASP A O 1
#

Solvent-accessible surface area (backbone atoms only — not comparable to full-atom values): 5808 Å² total; per-residue (Å²): 133,87,64,63,81,79,47,45,66,61,53,52,51,50,53,51,52,52,49,52,50,50,53,53,54,48,53,32,53,79,72,60,41,90,61,94,76,58,53,68,71,76,41,78,72,51,76,32,57,86,75,84,42,87,84,88,86,81,70,80,84,44,93,84,58,42,76,68,60,53,50,53,51,40,50,74,72,64,55,88,83,85,79,90,79,66,78,130

Secondary structure (DSSP, 8-state):
---HHHHHHHHHHHHHHHHHHHHHHHHHHHTT---S--GGGGSGGGGGGGTT-------TTSTT--HHHHHHHHHHTT-SS-------